Protein AF-A0A933XNB3-F1 (afdb_monomer_lite)

Secondary structure (DSSP, 8-state):
---THHHHHHHHHTT----------TT--HHHHHHHHHHTHHHHT-PPTT--------------

Sequence (64 aa):
HYHHNHVGKLLHQLGWSHQKPERRAMERNDAAIAAWKRAVWPRVKKTPRGWRPTSSFLTNRASS

Structure (mmCIF, N/CA/C/O backbone):
data_AF-A0A933XNB3-F1
#
_entry.id   AF-A0A933XNB3-F1
#
loop_
_atom_site.group_PDB
_atom_site.id
_atom_site.type_symbol
_atom_site.label_atom_id
_atom_site.label_alt_id
_atom_site.label_comp_id
_atom_site.label_asym_id
_atom_site.label_entity_id
_atom_site.label_seq_id
_atom_site.pdbx_PDB_ins_code
_atom_site.Cartn_x
_atom_site.Cartn_y
_atom_site.Cartn_z
_atom_site.occupancy
_atom_site.B_iso_or_equiv
_atom_site.auth_seq_id
_atom_site.auth_comp_id
_atom_site.auth_asym_id
_atom_site.auth_atom_id
_atom_site.pdbx_PDB_model_num
ATOM 1 N N . HIS A 1 1 ? 27.544 0.819 -32.443 1.00 69.56 1 HIS A N 1
ATOM 2 C CA . HIS A 1 1 ? 27.423 1.630 -31.215 1.00 69.56 1 HIS A CA 1
ATOM 3 C C . HIS A 1 1 ? 26.142 1.204 -30.509 1.00 69.56 1 HIS A C 1
ATOM 5 O O . HIS A 1 1 ? 25.074 1.350 -31.088 1.00 69.56 1 HIS A O 1
ATOM 11 N N . TYR A 1 2 ? 26.241 0.577 -29.338 1.00 73.75 2 TYR A N 1
ATOM 12 C CA . TYR A 1 2 ? 25.083 0.088 -28.583 1.00 73.75 2 TYR A CA 1
ATOM 13 C C . TYR A 1 2 ? 24.678 1.129 -27.543 1.00 73.75 2 TYR A C 1
ATOM 15 O O . TYR A 1 2 ? 25.531 1.631 -26.819 1.00 73.75 2 TYR A O 1
ATOM 23 N N . HIS A 1 3 ? 23.390 1.459 -27.475 1.00 80.81 3 HIS A N 1
ATOM 24 C CA . HIS A 1 3 ? 22.870 2.456 -26.547 1.00 80.81 3 HIS A CA 1
ATOM 25 C C . HIS A 1 3 ? 21.844 1.790 -25.621 1.00 80.81 3 HIS A C 1
ATOM 27 O O . HIS A 1 3 ? 20.797 1.310 -26.058 1.00 80.81 3 HIS A O 1
ATOM 33 N N . HIS A 1 4 ? 22.168 1.725 -24.326 1.00 79.38 4 HIS A N 1
ATOM 34 C CA . HIS A 1 4 ? 21.431 0.953 -23.314 1.00 79.38 4 HIS A CA 1
ATOM 35 C C . HIS A 1 4 ? 19.936 1.320 -23.220 1.00 79.38 4 HIS A C 1
ATOM 37 O O . HIS A 1 4 ? 19.108 0.502 -22.821 1.00 79.38 4 HIS A O 1
ATOM 43 N N . ASN A 1 5 ? 19.569 2.533 -23.645 1.00 83.94 5 ASN A N 1
ATOM 44 C CA . ASN A 1 5 ? 18.193 3.028 -23.643 1.00 83.94 5 ASN A CA 1
ATOM 45 C C . ASN A 1 5 ? 17.248 2.251 -24.584 1.00 83.94 5 ASN A C 1
ATOM 47 O O . ASN A 1 5 ? 16.029 2.372 -24.460 1.00 83.94 5 ASN A O 1
ATOM 51 N N . HIS A 1 6 ? 17.769 1.434 -25.509 1.00 87.81 6 HIS A N 1
ATOM 52 C CA . HIS A 1 6 ? 16.938 0.606 -26.396 1.00 87.81 6 HIS A CA 1
ATOM 53 C C . HIS A 1 6 ? 16.511 -0.730 -25.773 1.00 87.81 6 HIS A C 1
ATOM 55 O O . HIS A 1 6 ? 15.502 -1.296 -26.191 1.00 87.81 6 HIS A O 1
ATOM 61 N N . VAL A 1 7 ? 17.215 -1.210 -24.744 1.00 89.50 7 VAL A N 1
ATOM 62 C CA . VAL A 1 7 ? 16.946 -2.516 -24.117 1.00 89.50 7 VAL A CA 1
ATOM 63 C C . VAL A 1 7 ? 15.571 -2.547 -23.467 1.00 89.50 7 VAL A C 1
ATOM 65 O O . VAL A 1 7 ? 14.795 -3.463 -23.710 1.00 89.50 7 VAL A O 1
ATOM 68 N N . GLY A 1 8 ? 15.237 -1.510 -22.692 1.00 88.19 8 GLY A N 1
ATOM 69 C CA . GLY A 1 8 ? 13.933 -1.417 -22.036 1.00 88.19 8 GLY A CA 1
AT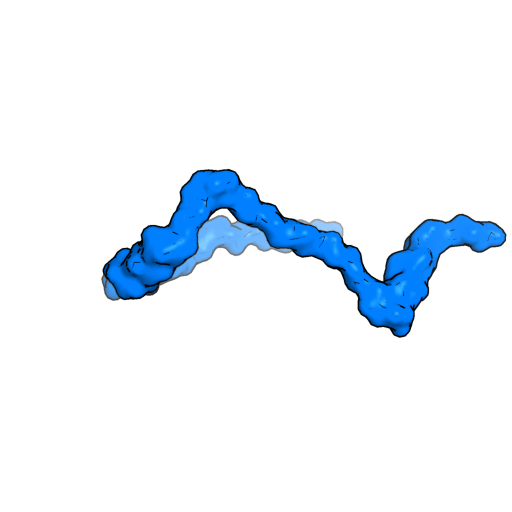OM 70 C C . GLY A 1 8 ? 12.779 -1.428 -23.040 1.00 88.19 8 GLY A C 1
ATOM 71 O O . GLY A 1 8 ? 11.794 -2.130 -22.837 1.00 88.19 8 GLY A O 1
ATOM 72 N N . LYS A 1 9 ? 12.926 -0.718 -24.168 1.00 90.62 9 LYS A N 1
ATOM 73 C CA . LYS A 1 9 ? 11.916 -0.689 -25.238 1.00 90.62 9 LYS A CA 1
ATOM 74 C C . LYS A 1 9 ? 11.697 -2.073 -25.858 1.00 90.62 9 LYS A C 1
ATOM 76 O O . LYS A 1 9 ? 10.549 -2.469 -26.035 1.00 90.62 9 LYS A O 1
ATOM 81 N N . LEU A 1 10 ? 12.776 -2.808 -26.135 1.00 91.94 10 LEU A N 1
ATOM 82 C CA . LEU A 1 10 ? 12.704 -4.169 -26.673 1.00 91.94 10 LEU A CA 1
ATOM 83 C C . LEU A 1 10 ? 12.033 -5.134 -25.685 1.00 91.94 10 LEU A C 1
ATOM 85 O O . LEU A 1 10 ? 11.150 -5.892 -26.070 1.00 91.94 10 LEU A O 1
ATOM 89 N N . LEU A 1 11 ? 12.397 -5.073 -24.401 1.00 92.06 11 LEU A N 1
ATOM 90 C CA . LEU A 1 11 ? 11.787 -5.912 -23.366 1.00 92.06 11 LEU A CA 1
ATOM 91 C C . LEU A 1 11 ? 10.276 -5.661 -23.252 1.00 92.06 11 LEU A C 1
ATOM 93 O O . LEU A 1 11 ? 9.498 -6.610 -23.246 1.00 92.06 11 LEU A O 1
ATOM 97 N N . HIS A 1 12 ? 9.839 -4.400 -23.263 1.00 91.06 12 HIS A N 1
ATOM 98 C CA . HIS A 1 12 ? 8.409 -4.082 -23.258 1.00 91.06 12 HIS A CA 1
ATOM 99 C C . HIS A 1 12 ? 7.665 -4.623 -24.489 1.00 91.06 12 HIS A C 1
ATOM 101 O O . HIS A 1 12 ? 6.551 -5.123 -24.345 1.00 91.06 12 HIS A O 1
ATOM 107 N N . GLN A 1 13 ? 8.270 -4.573 -25.682 1.00 93.31 13 GLN A N 1
ATOM 108 C CA . GLN A 1 13 ? 7.684 -5.152 -26.901 1.00 93.31 13 GLN A CA 1
ATOM 109 C C . GLN A 1 13 ? 7.541 -6.677 -26.821 1.00 93.31 13 GLN A C 1
ATOM 111 O O . GLN A 1 13 ? 6.590 -7.233 -27.361 1.00 93.31 13 GLN A O 1
ATOM 116 N N . LEU A 1 14 ? 8.447 -7.343 -26.105 1.00 94.44 14 LEU A N 1
ATOM 117 C CA . LEU A 1 14 ? 8.401 -8.783 -25.837 1.00 94.44 14 LEU A CA 1
ATOM 118 C C . LEU A 1 14 ? 7.440 -9.155 -24.691 1.00 94.44 14 LEU A C 1
ATOM 120 O O . LEU A 1 14 ? 7.435 -10.297 -24.237 1.00 94.44 14 LEU A O 1
ATOM 124 N N . GLY A 1 15 ? 6.649 -8.202 -24.183 1.00 92.69 15 GLY A N 1
ATOM 125 C CA . GLY A 1 15 ? 5.724 -8.422 -23.069 1.00 92.69 15 GLY A CA 1
ATOM 126 C C . GLY A 1 15 ? 6.409 -8.542 -21.707 1.00 92.69 15 GLY A C 1
ATOM 127 O O . GLY A 1 15 ? 5.755 -8.854 -20.709 1.00 92.69 15 GLY A O 1
ATOM 128 N N . TRP A 1 16 ? 7.714 -8.277 -21.630 1.00 90.62 16 TRP A N 1
ATOM 129 C CA . TRP A 1 16 ? 8.425 -8.271 -20.362 1.00 90.62 16 TRP A CA 1
ATOM 130 C C . TRP A 1 16 ? 8.096 -7.010 -19.566 1.00 90.62 16 TRP A C 1
ATOM 132 O O . TRP A 1 16 ? 8.187 -5.878 -20.045 1.00 90.62 16 TRP A O 1
ATOM 142 N N . SER A 1 17 ? 7.751 -7.219 -18.299 1.00 87.19 17 SER A N 1
ATOM 143 C CA . SER A 1 17 ? 7.599 -6.166 -17.300 1.00 87.19 17 SER A CA 1
ATOM 144 C C . SER A 1 17 ? 8.442 -6.515 -16.083 1.00 87.19 17 SER A C 1
ATOM 146 O O . SER A 1 17 ? 8.543 -7.682 -15.697 1.00 87.19 17 SER A O 1
ATOM 148 N N . HIS A 1 18 ? 9.065 -5.505 -15.474 1.00 84.88 18 HIS A N 1
ATOM 149 C CA . HIS A 1 18 ? 9.825 -5.705 -14.247 1.00 84.88 18 HIS A CA 1
ATOM 150 C C . HIS A 1 18 ? 8.872 -6.180 -13.144 1.00 84.88 18 HIS A C 1
ATOM 152 O O . HIS A 1 18 ? 8.025 -5.422 -12.669 1.00 84.88 18 HIS A O 1
ATOM 158 N N . GLN A 1 19 ? 9.007 -7.443 -12.747 1.00 86.50 19 GLN A N 1
ATOM 159 C CA . GLN A 1 19 ? 8.237 -7.999 -11.646 1.00 86.50 19 GLN A CA 1
ATOM 160 C C . GLN A 1 19 ? 8.769 -7.439 -10.333 1.00 86.50 19 GLN A C 1
ATOM 162 O O . GLN A 1 19 ? 9.920 -7.665 -9.963 1.00 86.50 19 GLN A O 1
ATOM 167 N N . LYS A 1 20 ? 7.918 -6.704 -9.620 1.00 86.56 20 LYS A N 1
ATOM 168 C CA . LYS A 1 20 ? 8.205 -6.262 -8.261 1.00 86.56 20 LYS A CA 1
ATOM 169 C C . LYS A 1 20 ? 7.533 -7.239 -7.298 1.00 86.56 20 LYS A C 1
ATOM 171 O O . LYS A 1 20 ? 6.302 -7.264 -7.267 1.00 86.56 20 LYS A O 1
ATOM 176 N N . PRO A 1 21 ? 8.293 -8.025 -6.517 1.00 86.38 21 PRO A N 1
ATOM 177 C CA . PRO A 1 21 ? 7.689 -8.923 -5.548 1.00 86.38 21 PRO A CA 1
ATOM 178 C C . PRO A 1 21 ? 6.876 -8.120 -4.533 1.00 86.38 21 PRO A C 1
ATOM 180 O O . PRO A 1 21 ? 7.250 -7.009 -4.134 1.00 86.38 21 PRO A O 1
ATOM 183 N N . GLU A 1 22 ? 5.744 -8.679 -4.119 1.00 88.62 22 GLU A N 1
ATOM 184 C CA . GLU A 1 22 ? 4.910 -8.055 -3.104 1.00 88.62 22 GLU A CA 1
ATOM 185 C C . GLU A 1 22 ? 5.676 -8.013 -1.775 1.00 88.62 22 GLU A C 1
ATOM 187 O O . GLU A 1 22 ? 6.032 -9.045 -1.207 1.00 88.62 22 GLU A O 1
ATOM 192 N N . ARG A 1 23 ? 5.935 -6.810 -1.253 1.00 89.56 23 ARG A N 1
ATOM 193 C CA . ARG A 1 23 ? 6.590 -6.651 0.048 1.00 89.56 23 ARG A CA 1
ATOM 194 C C . ARG A 1 23 ? 5.546 -6.743 1.159 1.00 89.56 23 ARG A C 1
ATOM 196 O O . ARG A 1 23 ? 4.799 -5.789 1.376 1.00 89.56 23 ARG A O 1
ATOM 203 N N . ARG A 1 24 ? 5.517 -7.866 1.882 1.00 88.44 24 ARG A N 1
ATOM 204 C CA . ARG A 1 24 ? 4.663 -8.071 3.064 1.00 88.44 24 ARG A CA 1
ATOM 205 C C . ARG A 1 24 ? 5.484 -7.972 4.351 1.00 88.44 24 ARG A C 1
ATOM 207 O O . ARG A 1 24 ? 6.615 -8.438 4.400 1.00 88.44 24 ARG A O 1
ATOM 214 N N . ALA A 1 25 ? 4.918 -7.343 5.381 1.00 91.25 25 ALA A N 1
ATOM 215 C CA . ALA A 1 25 ? 5.516 -7.332 6.715 1.00 91.25 25 ALA A CA 1
ATOM 216 C C . ALA A 1 25 ? 5.456 -8.738 7.332 1.00 91.25 25 ALA A C 1
ATOM 218 O O . ALA A 1 25 ? 4.462 -9.437 7.138 1.00 91.25 25 ALA A O 1
ATOM 219 N N . MET A 1 26 ? 6.479 -9.128 8.097 1.00 91.19 26 MET A N 1
ATOM 220 C CA . MET A 1 26 ? 6.513 -10.433 8.779 1.00 91.19 26 MET A CA 1
ATOM 221 C C . MET A 1 26 ? 5.380 -10.581 9.802 1.00 91.19 26 MET A C 1
ATOM 223 O O . MET A 1 26 ? 4.811 -11.653 9.951 1.00 91.19 26 MET A O 1
ATOM 227 N N . GLU A 1 27 ? 4.998 -9.483 10.450 1.00 94.12 27 GLU A N 1
ATOM 228 C CA . GLU A 1 27 ? 3.934 -9.429 11.462 1.00 94.12 27 GLU A CA 1
ATOM 229 C C . GLU A 1 27 ? 2.520 -9.337 10.859 1.00 94.12 27 GLU A C 1
ATOM 231 O O . GLU A 1 27 ? 1.531 -9.146 11.570 1.00 94.12 27 GLU A O 1
ATOM 236 N N . ARG A 1 28 ? 2.391 -9.399 9.529 1.00 93.06 28 ARG A N 1
ATOM 237 C CA . ARG A 1 28 ? 1.114 -9.170 8.851 1.00 93.06 28 ARG A CA 1
ATOM 238 C C . ARG A 1 28 ? 0.081 -10.229 9.250 1.00 93.06 28 ARG A C 1
ATOM 240 O O . ARG A 1 28 ? 0.245 -11.407 8.961 1.00 93.06 28 ARG A O 1
ATOM 247 N N . ASN A 1 29 ? -1.054 -9.774 9.781 1.00 95.50 29 ASN A N 1
ATOM 248 C CA . ASN A 1 29 ? -2.218 -10.612 10.062 1.00 95.50 29 ASN A CA 1
ATOM 249 C C . ASN A 1 29 ? -3.392 -10.248 9.134 1.00 95.50 29 ASN A C 1
ATOM 251 O O . ASN A 1 29 ? -4.066 -9.232 9.328 1.00 95.50 29 ASN A O 1
ATOM 255 N N . ASP A 1 30 ? -3.652 -11.082 8.123 1.00 95.06 30 ASP A N 1
ATOM 256 C CA . ASP A 1 30 ? -4.707 -10.830 7.130 1.00 95.06 30 ASP A CA 1
ATOM 257 C C . ASP A 1 30 ? -6.124 -10.846 7.726 1.00 95.06 30 ASP A C 1
ATOM 259 O O . ASP A 1 30 ? -6.977 -10.073 7.282 1.00 95.06 30 ASP A O 1
ATOM 263 N N . ALA A 1 31 ? -6.373 -11.645 8.768 1.00 96.62 31 ALA A N 1
ATOM 264 C CA . ALA A 1 31 ? -7.665 -11.670 9.454 1.00 96.62 31 ALA A CA 1
ATOM 265 C C . ALA A 1 31 ? -7.923 -10.355 10.207 1.00 96.62 31 ALA A C 1
ATOM 267 O O . ALA A 1 31 ? -8.998 -9.763 10.074 1.00 96.62 31 ALA A O 1
ATOM 268 N N . ALA A 1 32 ? -6.916 -9.845 10.923 1.00 95.75 32 ALA A N 1
ATOM 269 C CA . ALA A 1 32 ? -6.993 -8.552 11.603 1.00 95.75 32 ALA A CA 1
ATOM 270 C C . ALA A 1 32 ? -7.176 -7.398 10.603 1.00 95.75 32 ALA A C 1
ATOM 272 O O . ALA A 1 32 ? -8.003 -6.510 10.816 1.00 95.75 32 ALA A O 1
ATOM 273 N N . ILE A 1 33 ? -6.470 -7.441 9.468 1.00 95.44 33 ILE A N 1
ATOM 274 C CA . ILE A 1 33 ? -6.619 -6.453 8.390 1.00 95.44 33 ILE A CA 1
ATOM 275 C C . ILE A 1 33 ? -8.034 -6.496 7.800 1.00 95.44 33 ILE A C 1
ATOM 277 O O . ILE A 1 33 ? -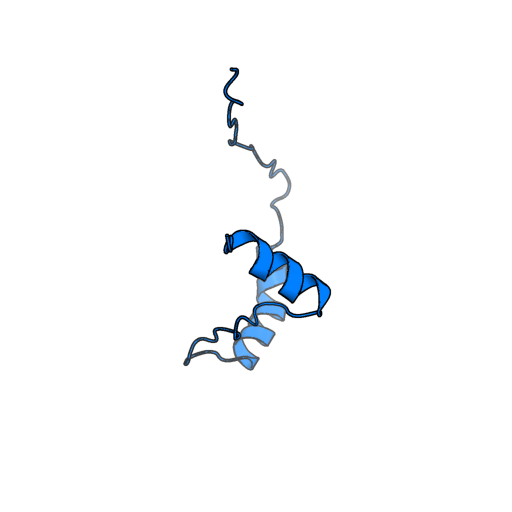8.637 -5.443 7.578 1.00 95.44 33 ILE A O 1
ATOM 281 N N . ALA A 1 34 ? -8.582 -7.686 7.545 1.00 96.88 34 ALA A N 1
ATOM 282 C CA . ALA A 1 34 ? -9.935 -7.838 7.019 1.00 96.88 34 ALA A CA 1
ATOM 283 C C . ALA A 1 34 ? -10.990 -7.315 8.007 1.00 96.88 34 ALA A C 1
ATOM 285 O O . ALA A 1 34 ? -11.891 -6.572 7.606 1.00 96.88 34 ALA A O 1
ATOM 286 N N . ALA A 1 35 ? -10.848 -7.640 9.295 1.00 97.25 35 ALA A N 1
ATOM 287 C CA . ALA A 1 35 ? -11.724 -7.143 10.351 1.00 97.25 35 ALA A CA 1
ATOM 288 C C . ALA A 1 35 ? -11.667 -5.609 10.459 1.00 97.25 35 ALA A C 1
ATOM 290 O O . ALA A 1 35 ? -12.705 -4.944 10.421 1.00 97.25 35 ALA A O 1
ATOM 291 N N . TRP A 1 36 ? -10.463 -5.029 10.482 1.00 96.50 36 TRP A N 1
ATOM 292 C CA . TRP A 1 36 ? -10.269 -3.578 10.530 1.00 96.50 36 TRP A CA 1
ATOM 293 C C . TRP A 1 36 ? -10.861 -2.871 9.304 1.00 96.50 36 TRP A C 1
ATOM 295 O O . TRP A 1 36 ? -11.556 -1.860 9.438 1.00 96.50 36 TRP A O 1
ATOM 305 N N . LYS A 1 37 ? -10.663 -3.427 8.100 1.00 95.62 37 LYS A N 1
ATOM 306 C CA . LYS A 1 37 ? -11.250 -2.887 6.862 1.00 95.62 37 LYS A CA 1
ATOM 307 C C . LYS A 1 37 ? -12.778 -2.880 6.891 1.00 95.62 37 LYS A C 1
ATOM 309 O O . LYS A 1 37 ? -13.382 -1.985 6.311 1.00 95.62 37 LYS A O 1
ATOM 314 N N . ARG A 1 38 ? -13.415 -3.857 7.534 1.00 94.50 38 ARG A N 1
ATOM 315 C CA . ARG A 1 38 ? -14.881 -3.901 7.651 1.00 94.50 38 ARG A CA 1
ATOM 316 C C . ARG A 1 38 ? -15.393 -2.929 8.713 1.00 94.50 38 ARG A C 1
ATOM 318 O O . ARG A 1 38 ? -16.339 -2.195 8.449 1.00 94.50 38 ARG A O 1
ATOM 325 N N . ALA A 1 39 ? -14.756 -2.898 9.882 1.00 95.00 39 ALA A N 1
ATOM 326 C CA . ALA A 1 39 ? -15.261 -2.163 11.041 1.00 95.00 39 ALA A CA 1
ATOM 327 C C . ALA A 1 39 ? -14.839 -0.683 11.078 1.00 95.00 39 ALA A C 1
ATOM 329 O O . ALA A 1 39 ? -15.633 0.188 11.426 1.00 95.00 39 ALA A O 1
ATOM 330 N N . VAL A 1 40 ? -13.588 -0.378 10.725 1.00 93.00 40 VAL A N 1
ATOM 331 C CA . VAL A 1 40 ? -12.970 0.935 10.985 1.00 93.00 40 VAL A CA 1
ATOM 332 C C . VAL A 1 40 ? -12.871 1.778 9.721 1.00 93.00 40 VAL A C 1
ATOM 334 O O . VAL A 1 40 ? -13.142 2.980 9.746 1.00 93.00 40 VAL A O 1
ATOM 337 N N . TRP A 1 41 ? -12.538 1.161 8.589 1.00 92.81 41 TRP A N 1
ATOM 338 C CA . TRP A 1 41 ? -12.331 1.880 7.330 1.00 92.81 41 TRP A CA 1
ATOM 339 C C . TRP A 1 41 ? -13.517 2.753 6.877 1.00 92.81 41 TRP A C 1
ATOM 341 O O . TRP A 1 41 ? -13.274 3.885 6.447 1.00 92.81 41 TRP A O 1
ATOM 351 N N . PRO A 1 42 ? -14.794 2.328 7.008 1.00 89.25 42 PRO A N 1
ATOM 352 C CA . PRO A 1 42 ? -15.926 3.183 6.649 1.00 89.25 42 PRO A CA 1
ATOM 353 C C . PRO A 1 42 ? -16.027 4.441 7.514 1.00 89.25 42 PRO A C 1
ATOM 355 O O . PRO A 1 42 ? -16.502 5.468 7.039 1.00 89.25 42 PRO A O 1
ATOM 358 N N . ARG A 1 43 ? -15.581 4.381 8.775 1.00 86.94 43 ARG A N 1
ATOM 359 C CA . ARG A 1 43 ? -15.544 5.539 9.677 1.00 86.94 43 ARG A CA 1
ATOM 360 C C . ARG A 1 43 ? -14.438 6.514 9.279 1.00 86.94 43 ARG A C 1
ATOM 362 O O . ARG A 1 43 ? -14.690 7.710 9.255 1.00 86.94 43 ARG A O 1
ATOM 369 N N . VAL A 1 44 ? -13.254 6.005 8.937 1.00 86.69 44 VAL A N 1
ATOM 370 C CA . VAL A 1 44 ? -12.096 6.823 8.527 1.00 86.69 44 VAL A CA 1
ATOM 371 C C . VAL A 1 44 ? -12.362 7.562 7.216 1.00 86.69 44 VAL A C 1
ATOM 373 O O . VAL A 1 44 ? -12.024 8.733 7.091 1.00 86.69 44 VAL A O 1
ATOM 376 N N . LYS A 1 45 ? -13.011 6.909 6.244 1.00 83.44 45 LYS A N 1
ATOM 377 C CA . LYS A 1 45 ? -13.324 7.523 4.943 1.00 83.44 45 LYS A CA 1
ATOM 378 C C . LYS A 1 45 ? -14.439 8.570 4.978 1.00 83.44 45 LYS A C 1
ATOM 380 O O . LYS A 1 45 ? -14.683 9.205 3.954 1.00 83.44 45 LYS A O 1
ATOM 385 N N . LYS A 1 46 ? -15.147 8.750 6.097 1.00 78.25 46 LYS A N 1
ATOM 386 C CA . LYS A 1 46 ? -16.162 9.804 6.193 1.00 78.25 46 LYS A CA 1
ATOM 387 C C . LYS A 1 46 ? -15.464 11.157 6.247 1.00 78.25 46 LYS A C 1
ATOM 389 O O . LYS A 1 46 ? -14.992 11.583 7.295 1.00 78.25 46 LYS A O 1
ATOM 394 N N . THR A 1 47 ? -15.450 11.842 5.112 1.00 69.19 47 THR A N 1
ATOM 395 C CA . THR A 1 47 ? -15.177 13.273 5.041 1.00 69.19 47 THR A CA 1
ATOM 396 C C . THR A 1 47 ? -16.180 14.004 5.946 1.00 69.19 47 THR A C 1
ATOM 398 O O . THR A 1 47 ? -17.389 13.823 5.762 1.00 69.19 47 THR A O 1
ATOM 401 N N . PRO A 1 48 ? -15.734 14.788 6.947 1.00 72.50 48 PRO A N 1
ATOM 402 C CA . PRO A 1 48 ? -16.641 15.571 7.779 1.00 72.50 48 PRO A CA 1
ATOM 403 C C . PRO A 1 48 ? -17.523 16.468 6.902 1.00 72.50 48 PRO A C 1
ATOM 405 O O . PRO A 1 48 ? -17.039 17.060 5.936 1.00 72.50 48 PRO A O 1
ATOM 408 N N . ARG A 1 49 ? -18.822 16.578 7.211 1.00 71.19 49 ARG A N 1
ATOM 409 C CA . ARG A 1 49 ? -19.713 17.498 6.485 1.00 71.19 49 ARG A CA 1
ATOM 410 C C . ARG A 1 49 ? -19.162 18.922 6.616 1.00 71.19 49 ARG A C 1
ATOM 412 O O . ARG A 1 49 ? -18.979 19.394 7.730 1.00 71.19 49 ARG A O 1
ATOM 419 N N . GLY A 1 50 ? -18.875 19.570 5.486 1.00 68.50 50 GLY A N 1
ATOM 420 C CA . GLY A 1 50 ? -18.243 20.896 5.441 1.00 68.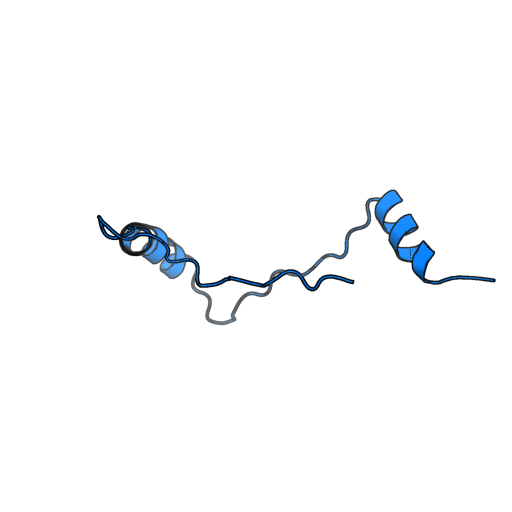50 50 GLY A CA 1
ATOM 421 C C . GLY A 1 50 ? -16.722 20.886 5.245 1.00 68.50 50 GLY A C 1
ATOM 422 O O . GLY A 1 50 ? -16.129 21.953 5.107 1.00 68.50 50 GLY A O 1
ATOM 423 N N . TRP A 1 51 ? -16.078 19.715 5.173 1.00 72.56 51 TRP A N 1
ATOM 424 C CA . TRP A 1 51 ? -14.670 19.634 4.788 1.00 72.56 51 TRP A CA 1
ATOM 425 C C . TRP A 1 51 ? -14.521 19.976 3.302 1.00 72.56 51 TRP A C 1
ATOM 427 O O . TRP A 1 51 ? -14.948 19.226 2.422 1.00 72.56 51 TRP A O 1
ATOM 437 N N . ARG A 1 52 ? -13.922 21.135 3.028 1.00 72.31 52 ARG A N 1
ATOM 438 C CA . ARG A 1 52 ? -13.427 21.517 1.705 1.00 72.31 52 ARG A CA 1
ATOM 439 C C . ARG A 1 52 ? -11.928 21.218 1.700 1.00 72.31 52 ARG A C 1
ATOM 441 O O . ARG A 1 52 ? -11.248 21.709 2.600 1.00 72.31 52 ARG A O 1
ATOM 448 N N . PRO A 1 53 ? -11.389 20.454 0.737 1.00 66.88 53 PRO A N 1
ATOM 449 C CA . PRO A 1 53 ? -9.947 20.379 0.577 1.00 66.88 53 PRO A CA 1
ATOM 450 C C . PRO A 1 53 ? -9.440 21.779 0.223 1.00 66.88 53 PRO A C 1
ATOM 452 O O . PRO A 1 53 ? -9.607 22.245 -0.903 1.00 66.88 53 PRO A O 1
ATOM 455 N N . THR A 1 54 ? -8.837 22.476 1.182 1.00 62.12 54 THR A N 1
ATOM 456 C CA . THR A 1 54 ? -8.003 23.640 0.893 1.00 62.12 54 THR A CA 1
ATOM 457 C C . THR A 1 54 ? -6.723 23.080 0.291 1.00 62.12 54 THR A C 1
ATOM 459 O O . THR A 1 54 ? -5.797 22.705 1.004 1.00 62.12 54 THR A O 1
ATOM 462 N N . SER A 1 55 ? -6.708 22.901 -1.030 1.00 61.12 55 SER A N 1
ATOM 463 C CA . SER A 1 55 ? -5.475 22.566 -1.735 1.00 61.12 55 SER A CA 1
ATOM 464 C C . SER A 1 55 ? -4.461 23.674 -1.452 1.00 61.12 55 SER A C 1
ATOM 466 O O . SER A 1 55 ? -4.630 24.797 -1.917 1.00 61.12 55 SER A O 1
ATOM 468 N N . SER A 1 56 ? -3.428 23.373 -0.668 1.00 60.28 56 SER A N 1
ATOM 469 C CA . SER A 1 56 ? -2.259 24.237 -0.483 1.00 60.28 56 SER A CA 1
ATOM 470 C C . SER A 1 56 ? -1.168 23.964 -1.523 1.00 60.28 56 SER A C 1
ATOM 472 O O . SER A 1 56 ? -0.076 24.518 -1.435 1.00 60.28 56 SER A O 1
ATOM 474 N N . PHE A 1 57 ? -1.455 23.161 -2.552 1.00 54.31 57 PHE A N 1
ATOM 475 C CA . PHE A 1 57 ? -0.554 22.980 -3.685 1.00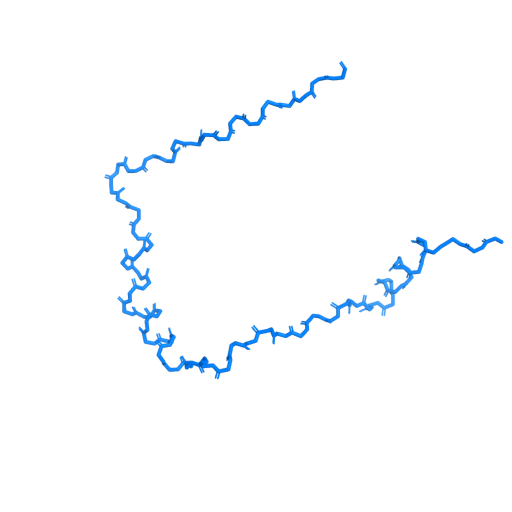 54.31 57 PHE A CA 1
ATOM 476 C C . PHE A 1 57 ? -0.817 24.046 -4.750 1.00 54.31 57 PHE A C 1
ATOM 478 O O . PHE A 1 57 ? -1.337 23.769 -5.827 1.00 54.31 57 PHE A O 1
ATOM 485 N N . LEU A 1 58 ? -0.414 25.280 -4.453 1.00 58.00 58 LEU A N 1
ATOM 486 C CA . LEU A 1 58 ? 0.061 26.183 -5.496 1.00 58.00 58 LEU A CA 1
ATOM 487 C C . LEU A 1 58 ? 1.513 25.794 -5.789 1.00 58.00 58 LEU A C 1
ATOM 489 O O . LEU A 1 58 ? 2.446 26.408 -5.281 1.00 58.00 58 LEU A O 1
ATOM 493 N N . THR A 1 59 ? 1.741 24.755 -6.591 1.00 58.19 59 THR A N 1
ATOM 494 C CA . THR A 1 59 ? 3.027 24.674 -7.292 1.00 58.19 59 THR A CA 1
ATOM 495 C C . THR A 1 59 ? 2.927 25.613 -8.477 1.00 58.19 59 THR A C 1
ATOM 497 O O . THR A 1 59 ? 2.354 25.265 -9.509 1.00 58.19 59 THR A O 1
ATOM 500 N N . ASN A 1 60 ? 3.433 26.832 -8.294 1.00 59.62 60 ASN A N 1
ATOM 501 C CA . ASN A 1 60 ? 3.647 27.761 -9.392 1.00 59.62 60 ASN A CA 1
ATOM 502 C C . ASN A 1 60 ? 4.504 27.061 -10.450 1.00 59.62 60 ASN A C 1
ATOM 504 O O . ASN A 1 60 ? 5.620 26.614 -10.182 1.00 59.62 60 ASN A O 1
ATOM 508 N N . ARG A 1 61 ? 3.944 26.939 -11.651 1.00 51.59 61 ARG A N 1
ATOM 509 C CA . ARG A 1 61 ? 4.653 26.505 -12.848 1.00 51.59 61 ARG A CA 1
ATOM 510 C C . ARG A 1 61 ? 5.737 27.544 -13.129 1.00 51.59 61 ARG A C 1
ATOM 512 O O . ARG A 1 61 ? 5.414 28.688 -13.426 1.00 51.59 61 ARG A O 1
ATOM 519 N N . ALA A 1 62 ? 6.998 27.143 -13.000 1.00 46.53 62 ALA A N 1
ATOM 520 C CA . ALA A 1 62 ? 8.130 27.912 -13.489 1.00 46.53 62 ALA A CA 1
ATOM 521 C C . ALA A 1 62 ? 7.906 28.234 -14.977 1.00 46.53 62 ALA A C 1
ATOM 523 O O . ALA A 1 62 ? 7.6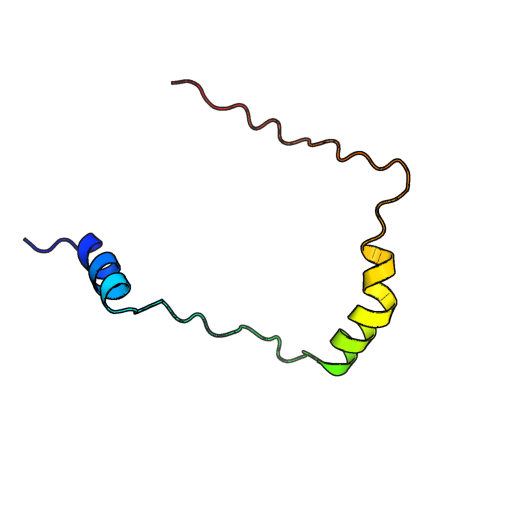66 27.326 -15.779 1.00 46.53 62 ALA A O 1
ATOM 524 N N . SER A 1 63 ? 7.926 29.519 -15.317 1.00 56.84 63 SER A N 1
ATOM 525 C CA . SER A 1 63 ? 8.011 29.985 -16.700 1.00 56.84 63 SER A CA 1
ATOM 526 C C . SER A 1 63 ? 9.482 30.082 -17.103 1.00 56.84 63 SER A C 1
ATOM 528 O O . SER A 1 63 ? 10.329 30.379 -16.260 1.00 56.84 63 SER A O 1
ATOM 530 N N . SER A 1 64 ? 9.728 29.747 -18.371 1.00 44.47 64 SER A N 1
ATOM 531 C CA . SER A 1 64 ? 11.006 29.720 -19.093 1.00 44.47 64 SER A CA 1
ATOM 532 C C . SER A 1 64 ? 11.788 31.026 -19.081 1.00 44.47 64 SER A C 1
ATOM 534 O O . SER A 1 64 ? 11.150 32.093 -18.956 1.00 44.47 64 SER A O 1
#

pLDDT: mean 81.69, std 14.38, range [44.47, 97.25]

Foldseek 3Di:
DDDPVVVVVVCVVVVHDPDDDDDDDPPDDVVVVVVCCVPPVVVVPDDPVVDDPPPPPPPPDDDD

Radius of gyration: 22.6 Å; chains: 1; bo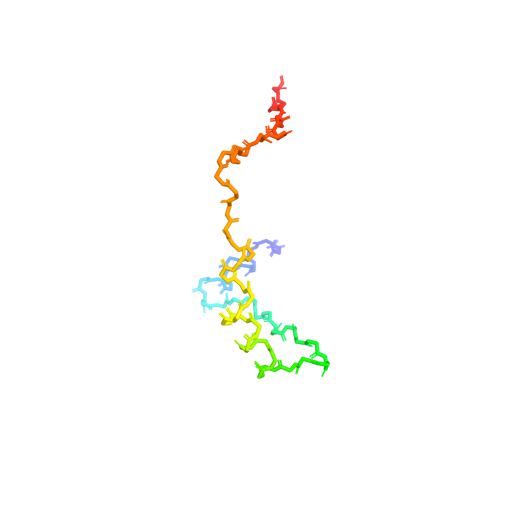unding box: 47×42×43 Å